Protein AF-A0A9Q1ICI4-F1 (afdb_monomer_lite)

Radius of gyration: 13.25 Å; chains: 1; bounding box: 43×29×26 Å

Secondary structure (DSSP, 8-state):
---TTTTEEEEE-----TTSS-------EEET---S-EEEEEEE-SSHHHHHHHHHHSTT-SEEEEE-TT--SSS-TTEEEEEE-TT---

Organism: Synaphobranchus kaupii (NCBI:txid118154)

Structure (mmCIF, N/CA/C/O backbone):
data_AF-A0A9Q1ICI4-F1
#
_entry.i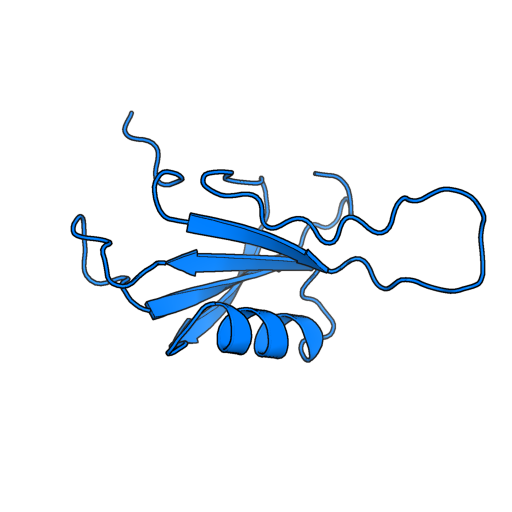d   AF-A0A9Q1ICI4-F1
#
loop_
_atom_site.group_PDB
_atom_site.id
_atom_site.type_symbol
_atom_site.label_atom_id
_atom_site.label_alt_id
_atom_site.label_comp_id
_atom_site.label_asym_id
_atom_site.label_entity_id
_atom_site.label_seq_id
_atom_site.pdbx_PDB_ins_code
_atom_site.Cartn_x
_atom_site.Cartn_y
_atom_site.Cartn_z
_atom_site.occupancy
_atom_site.B_iso_or_equiv
_atom_site.auth_seq_id
_atom_site.auth_comp_id
_atom_site.auth_asym_id
_atom_site.auth_atom_id
_atom_site.pdbx_PDB_model_num
ATOM 1 N N . MET A 1 1 ? 12.410 18.329 -3.417 1.00 33.44 1 MET A N 1
ATOM 2 C CA . MET A 1 1 ? 10.947 18.139 -3.420 1.00 33.44 1 MET A CA 1
ATOM 3 C C . MET A 1 1 ? 10.643 17.284 -4.636 1.00 33.44 1 MET A C 1
ATOM 5 O O . MET A 1 1 ? 10.322 17.830 -5.678 1.00 33.44 1 MET A O 1
ATOM 9 N N . GLN A 1 2 ? 10.927 15.984 -4.566 1.00 34.38 2 GLN A N 1
ATOM 10 C CA . GLN A 1 2 ? 10.741 15.077 -5.697 1.00 34.38 2 GLN A CA 1
ATOM 11 C C . GLN A 1 2 ? 9.704 14.063 -5.245 1.00 34.38 2 GLN A C 1
ATOM 13 O O . GLN A 1 2 ? 9.883 13.452 -4.197 1.00 34.38 2 GLN A O 1
ATOM 18 N N . ASN A 1 3 ? 8.586 14.020 -5.962 1.00 38.75 3 ASN A N 1
ATOM 19 C CA . ASN A 1 3 ? 7.405 13.262 -5.592 1.00 38.75 3 ASN A CA 1
ATOM 20 C C . ASN A 1 3 ? 7.744 11.767 -5.591 1.00 38.75 3 ASN A C 1
ATOM 22 O O . ASN A 1 3 ? 7.812 11.152 -6.653 1.00 38.75 3 ASN A O 1
ATOM 26 N N . ASP A 1 4 ? 7.919 11.185 -4.400 1.00 45.09 4 ASP A N 1
ATOM 27 C CA . ASP A 1 4 ? 8.039 9.732 -4.187 1.00 45.09 4 ASP A CA 1
ATOM 28 C C . ASP A 1 4 ? 6.836 8.952 -4.762 1.00 45.09 4 ASP A C 1
ATOM 30 O O . ASP A 1 4 ? 6.861 7.728 -4.879 1.00 45.09 4 ASP A O 1
ATOM 34 N N . SER A 1 5 ? 5.782 9.675 -5.143 1.00 45.09 5 SER A N 1
ATOM 35 C CA . SER A 1 5 ? 4.557 9.167 -5.730 1.00 45.09 5 SER A CA 1
ATOM 36 C C . SER A 1 5 ? 4.712 8.710 -7.187 1.00 45.09 5 SER A C 1
ATOM 38 O O . SER A 1 5 ? 4.040 7.762 -7.536 1.00 45.09 5 SER A O 1
ATOM 40 N N . GLU A 1 6 ? 5.609 9.257 -8.021 1.00 41.91 6 GLU A N 1
ATOM 41 C CA . GLU A 1 6 ? 5.567 9.133 -9.508 1.00 41.91 6 GLU A CA 1
ATOM 42 C C . GLU A 1 6 ? 5.654 7.701 -10.100 1.00 41.91 6 GLU A C 1
ATOM 44 O O . GLU A 1 6 ? 5.476 7.501 -11.303 1.00 41.91 6 GLU A O 1
ATOM 49 N N . PHE A 1 7 ? 5.906 6.671 -9.280 1.00 50.41 7 PHE A N 1
ATOM 50 C CA . PHE A 1 7 ? 5.786 5.274 -9.722 1.00 50.41 7 PHE A CA 1
ATOM 51 C C . PHE A 1 7 ? 5.116 4.328 -8.721 1.00 50.41 7 PHE A C 1
ATOM 53 O O . PHE A 1 7 ? 5.162 3.105 -8.896 1.00 50.41 7 PHE A O 1
ATOM 60 N N . ALA A 1 8 ? 4.501 4.883 -7.684 1.00 53.69 8 ALA A N 1
ATOM 61 C CA . ALA A 1 8 ? 3.786 4.148 -6.659 1.00 53.69 8 ALA A CA 1
ATOM 62 C C . ALA A 1 8 ? 2.329 3.953 -7.091 1.00 53.69 8 ALA A C 1
ATOM 64 O O . ALA A 1 8 ? 1.618 4.903 -7.416 1.00 53.69 8 ALA A O 1
ATOM 65 N N . VAL A 1 9 ? 1.864 2.703 -7.089 1.00 60.69 9 VAL A N 1
ATOM 66 C CA . VAL A 1 9 ? 0.434 2.417 -7.264 1.00 60.69 9 VAL A CA 1
ATOM 67 C C . VAL A 1 9 ? -0.191 2.295 -5.892 1.00 60.69 9 VAL A C 1
ATOM 69 O O . VAL A 1 9 ? 0.180 1.379 -5.154 1.00 60.69 9 VAL A O 1
ATOM 72 N N . THR A 1 10 ? -1.140 3.179 -5.583 1.00 60.09 10 THR A N 1
ATOM 73 C CA . THR A 1 10 ? -1.915 3.114 -4.349 1.00 60.09 10 THR A CA 1
ATOM 74 C C . THR A 1 10 ? -3.352 2.687 -4.620 1.00 60.09 10 THR A C 1
ATOM 76 O O . THR A 1 10 ? -4.029 3.207 -5.505 1.00 60.09 10 THR A O 1
ATOM 79 N N . PHE A 1 11 ? -3.832 1.703 -3.864 1.00 65.06 11 PHE A N 1
ATOM 80 C CA . PHE A 1 11 ? -5.167 1.133 -4.048 1.00 65.06 11 PHE A CA 1
ATOM 81 C C . PHE A 1 11 ? -5.888 1.017 -2.714 1.00 65.06 11 PHE A C 1
ATOM 83 O O . PHE A 1 11 ? -5.336 0.447 -1.774 1.00 65.06 11 PHE A O 1
ATOM 90 N N . LYS A 1 12 ? -7.130 1.506 -2.644 1.00 63.28 12 LYS A N 1
ATOM 91 C CA . LYS A 1 12 ? -7.978 1.407 -1.453 1.00 63.28 12 LYS A CA 1
ATOM 92 C C . LYS A 1 12 ? -8.783 0.113 -1.487 1.00 63.28 12 LYS A C 1
ATOM 94 O O . LYS A 1 12 ? -9.645 -0.066 -2.340 1.00 63.28 12 LYS A O 1
ATOM 99 N N . ILE A 1 13 ? -8.546 -0.773 -0.528 1.00 58.94 13 ILE A N 1
ATOM 100 C CA . ILE A 1 13 ? -9.386 -1.949 -0.305 1.00 58.94 13 ILE A CA 1
ATOM 101 C C . ILE A 1 13 ? -10.383 -1.570 0.785 1.00 58.94 13 ILE A C 1
ATOM 103 O O . ILE A 1 13 ? -10.130 -1.762 1.969 1.00 58.94 13 ILE A O 1
ATOM 107 N N . LEU A 1 14 ? -11.510 -0.969 0.398 1.00 56.22 14 LEU A N 1
ATOM 108 C CA . LEU A 1 14 ? -12.634 -0.855 1.323 1.00 56.22 14 LEU A CA 1
ATOM 109 C C . LEU A 1 14 ? -13.441 -2.153 1.235 1.00 56.22 14 LEU A C 1
ATOM 111 O O . LEU A 1 14 ? -14.009 -2.455 0.183 1.00 56.22 14 LEU A O 1
ATOM 115 N N . GLU A 1 15 ? -13.472 -2.918 2.328 1.00 50.41 15 GLU A N 1
ATOM 116 C CA . GLU A 1 15 ? -14.391 -4.044 2.512 1.00 50.41 15 GLU A CA 1
ATOM 117 C C . GLU A 1 15 ? -15.807 -3.587 2.141 1.00 50.41 15 GLU A C 1
ATOM 119 O O . GLU A 1 15 ? -16.404 -2.720 2.785 1.00 50.41 15 GLU A O 1
ATOM 124 N N . CYS A 1 16 ?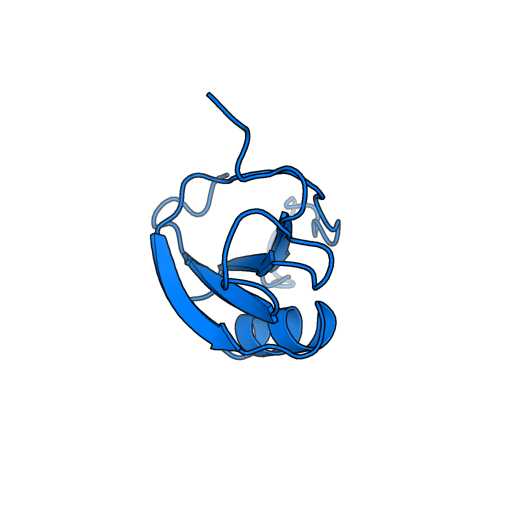 -16.334 -4.139 1.051 1.00 49.25 16 CYS A N 1
ATOM 125 C CA . CYS A 1 16 ? -17.660 -3.817 0.550 1.00 49.25 16 CYS A CA 1
ATOM 126 C C . CYS A 1 16 ? -18.680 -4.562 1.426 1.00 49.25 16 CYS A C 1
ATOM 128 O O . CYS A 1 16 ? -19.206 -5.599 1.029 1.00 49.25 16 CYS A O 1
ATOM 130 N N . PHE A 1 17 ? -18.915 -4.087 2.653 1.00 49.28 17 PHE A N 1
ATOM 131 C CA . PHE A 1 17 ? -19.943 -4.662 3.520 1.00 49.28 17 PHE A CA 1
ATOM 132 C C . PHE A 1 17 ? -21.323 -4.433 2.881 1.00 49.28 17 PHE A C 1
ATOM 134 O O . PHE A 1 17 ? -21.685 -3.282 2.632 1.00 49.28 17 PHE A O 1
ATOM 141 N N . PRO A 1 18 ? -22.142 -5.476 2.649 1.00 45.50 18 PRO A N 1
ATOM 142 C CA . PRO A 1 18 ? -23.432 -5.334 1.970 1.00 45.50 18 PRO A CA 1
ATOM 143 C C . PRO A 1 18 ? -24.537 -4.684 2.831 1.00 45.50 18 PRO A C 1
ATOM 145 O O . PRO A 1 18 ? -25.715 -4.907 2.573 1.00 45.50 18 PRO A O 1
ATOM 148 N N . ALA A 1 19 ? -24.204 -3.901 3.865 1.00 47.84 19 ALA A N 1
ATOM 149 C CA . ALA A 1 19 ? -25.167 -3.547 4.910 1.00 47.84 19 ALA A CA 1
ATOM 150 C C . ALA A 1 19 ? -25.598 -2.072 5.003 1.00 47.84 19 ALA A C 1
ATOM 152 O O . ALA A 1 19 ? -26.604 -1.825 5.662 1.00 47.84 19 ALA A O 1
ATOM 153 N N . VAL A 1 20 ? -24.935 -1.082 4.388 1.00 42.31 20 VAL A N 1
ATOM 154 C CA . VAL A 1 20 ? -25.372 0.327 4.538 1.00 42.31 20 VAL A CA 1
ATOM 155 C C . VAL A 1 20 ? -25.128 1.147 3.268 1.00 42.31 20 VAL A C 1
ATOM 157 O O . VAL A 1 20 ? -24.065 1.086 2.660 1.00 42.31 20 VAL A O 1
ATOM 160 N N . PHE A 1 21 ? -26.150 1.911 2.872 1.00 49.72 21 PHE A N 1
ATOM 161 C CA . PHE A 1 21 ? -26.154 2.838 1.742 1.00 49.72 21 PHE A CA 1
ATOM 162 C C . PHE A 1 21 ? -25.001 3.869 1.821 1.00 49.72 21 PHE A C 1
ATOM 164 O O . PHE A 1 21 ? -24.799 4.498 2.853 1.00 49.72 21 PHE A O 1
ATOM 171 N N . SER A 1 22 ? -24.334 4.067 0.676 1.00 51.03 22 SER A N 1
ATOM 172 C CA . SER A 1 22 ? -23.413 5.159 0.298 1.00 51.03 22 SER A CA 1
ATOM 173 C C . SER A 1 22 ? -21.954 5.151 0.794 1.00 51.03 22 SER A C 1
ATOM 175 O O . SER A 1 22 ? -21.466 6.134 1.353 1.00 51.03 22 SER A O 1
ATOM 177 N N . SER A 1 23 ? -21.182 4.136 0.420 1.00 50.22 23 SER A N 1
ATOM 178 C CA . SER A 1 23 ? -19.790 4.382 0.023 1.00 50.22 23 SER A CA 1
ATOM 179 C C . SER A 1 23 ? -19.527 3.685 -1.305 1.00 50.22 23 SER A C 1
ATOM 181 O O . SER A 1 23 ? -19.704 2.475 -1.438 1.00 50.22 23 SER A O 1
ATOM 183 N N . GLU A 1 24 ? -19.186 4.465 -2.331 1.00 46.00 24 GLU A N 1
ATOM 184 C CA . GLU A 1 24 ? -18.765 3.912 -3.613 1.00 46.00 24 GLU A CA 1
ATOM 185 C C . GLU A 1 24 ? -17.589 2.963 -3.363 1.00 46.00 24 GLU A C 1
ATOM 187 O O . GLU A 1 24 ? -16.614 3.312 -2.693 1.00 46.00 24 GLU A O 1
ATOM 192 N N . CYS A 1 25 ? -17.704 1.729 -3.855 1.00 55.62 25 CYS A N 1
ATOM 193 C CA . CYS A 1 25 ? -16.600 0.784 -3.845 1.00 55.62 25 CYS A CA 1
ATOM 194 C C . CYS A 1 25 ? -15.542 1.317 -4.816 1.00 55.62 25 CYS A C 1
ATOM 196 O O . CYS A 1 25 ? -15.597 1.044 -6.015 1.00 55.62 25 CYS A O 1
ATOM 198 N N . VAL A 1 26 ? -14.611 2.127 -4.310 1.00 55.31 26 VAL A N 1
ATOM 199 C CA . VAL A 1 26 ? -13.517 2.666 -5.118 1.00 55.31 26 VAL A CA 1
ATOM 200 C C . VAL A 1 26 ? -12.536 1.530 -5.379 1.00 55.31 26 VAL A C 1
ATOM 202 O O . VAL A 1 26 ? -11.688 1.220 -4.551 1.00 55.31 26 VAL A O 1
ATOM 205 N N . ARG A 1 27 ? -12.686 0.879 -6.534 1.00 58.38 27 ARG A N 1
ATOM 206 C CA . ARG A 1 27 ? -11.763 -0.142 -7.062 1.00 58.38 27 ARG A CA 1
ATOM 207 C C . ARG A 1 27 ? -10.803 0.454 -8.084 1.00 58.38 27 ARG A C 1
ATOM 209 O O . ARG A 1 27 ? -10.459 -0.197 -9.068 1.00 58.38 27 ARG A O 1
ATOM 216 N N . GLU A 1 28 ? -10.424 1.707 -7.891 1.00 58.56 28 GLU A N 1
ATOM 217 C CA . GLU A 1 28 ? -9.575 2.418 -8.834 1.00 58.56 28 GLU A CA 1
ATOM 218 C C . GLU A 1 28 ? -8.132 2.409 -8.333 1.00 58.56 28 GLU A C 1
ATOM 220 O O . GLU A 1 28 ? -7.849 2.759 -7.186 1.00 58.56 28 GLU A O 1
ATOM 225 N N . LEU A 1 29 ? -7.222 1.943 -9.191 1.00 61.47 29 LEU A N 1
ATOM 226 C CA . LEU A 1 29 ? -5.785 2.043 -8.962 1.00 61.47 29 LEU A CA 1
ATOM 227 C C . LEU A 1 29 ? -5.404 3.503 -9.151 1.00 61.47 29 LEU A C 1
ATOM 229 O O . LEU A 1 29 ? -5.421 4.007 -10.273 1.00 61.47 29 LEU A O 1
ATOM 233 N N . GLN A 1 30 ? -5.063 4.172 -8.056 1.00 62.81 30 GLN A N 1
ATOM 234 C CA . GLN A 1 30 ? -4.549 5.524 -8.125 1.00 62.81 30 GLN A CA 1
ATOM 235 C C . GLN A 1 30 ? -3.045 5.452 -8.310 1.00 62.81 30 GLN A C 1
ATOM 237 O O . GLN A 1 30 ? -2.291 5.013 -7.441 1.00 62.81 30 GLN A O 1
ATOM 242 N N . VAL A 1 31 ? -2.632 5.816 -9.514 1.00 62.81 31 VAL A N 1
ATOM 243 C CA . VAL A 1 31 ? -1.231 5.913 -9.881 1.00 62.81 31 VAL A CA 1
ATOM 244 C C . VAL A 1 31 ? -0.746 7.276 -9.410 1.00 62.81 31 VAL A C 1
ATOM 246 O O . VAL A 1 31 ? -1.407 8.287 -9.630 1.00 62.81 31 VAL A O 1
ATOM 249 N N . ASP A 1 32 ? 0.382 7.275 -8.720 1.00 62.66 32 ASP A N 1
ATOM 250 C CA . ASP A 1 32 ? 1.096 8.468 -8.295 1.00 62.66 32 ASP A CA 1
ATOM 251 C C . ASP A 1 32 ? 0.438 9.304 -7.199 1.00 62.66 32 ASP A C 1
ATOM 253 O O . ASP A 1 32 ? 0.601 10.523 -7.128 1.00 62.66 32 ASP A O 1
ATOM 257 N N . VAL A 1 33 ? -0.245 8.622 -6.277 1.00 60.75 33 VAL A N 1
ATOM 258 C CA . VAL A 1 33 ? -0.830 9.234 -5.080 1.00 60.75 33 VAL A CA 1
ATOM 259 C C . VAL A 1 33 ? -0.155 8.699 -3.819 1.00 60.75 33 VAL A C 1
ATOM 261 O O . VAL A 1 33 ? -0.171 7.493 -3.554 1.00 60.75 33 VAL A O 1
ATOM 264 N N . ASP A 1 34 ? 0.410 9.616 -3.031 1.00 58.56 34 ASP A N 1
ATOM 265 C CA . ASP A 1 34 ? 0.868 9.346 -1.669 1.00 58.56 34 ASP A CA 1
ATOM 266 C C . ASP A 1 34 ? -0.223 9.759 -0.681 1.00 58.56 34 ASP A C 1
ATOM 268 O O . ASP A 1 34 ? -0.584 10.934 -0.579 1.00 58.56 34 ASP A O 1
ATOM 272 N N . PHE A 1 35 ? -0.787 8.775 0.013 1.00 59.06 35 PHE A N 1
ATOM 273 C CA . PHE A 1 35 ? -1.798 9.025 1.028 1.00 59.06 35 PHE A CA 1
ATOM 274 C C . PHE A 1 35 ? -1.159 9.064 2.412 1.00 59.06 35 PHE A C 1
ATOM 276 O O . PHE A 1 35 ? -0.377 8.165 2.740 1.00 59.06 35 PHE A O 1
ATOM 283 N N . PRO A 1 36 ? -1.544 10.029 3.267 1.00 57.78 36 PRO A N 1
ATOM 284 C CA . PRO A 1 36 ? -1.107 10.035 4.651 1.00 57.78 36 PRO A CA 1
ATOM 285 C C . PRO A 1 36 ? -1.603 8.759 5.345 1.00 57.78 36 PRO A C 1
ATOM 287 O O . PRO A 1 36 ? -2.800 8.484 5.435 1.00 57.78 36 PRO A O 1
ATOM 290 N N . GLY A 1 37 ? -0.664 7.957 5.829 1.00 64.56 37 GLY A N 1
ATOM 291 C CA . GLY A 1 37 ? -0.937 6.681 6.476 1.00 64.56 37 GLY A CA 1
ATOM 292 C C . GLY A 1 37 ? 0.346 6.053 7.001 1.00 64.56 37 GLY A C 1
ATOM 293 O O . GLY A 1 37 ? 1.445 6.423 6.587 1.00 64.56 37 GLY A O 1
ATOM 294 N N . SER A 1 38 ? 0.199 5.104 7.920 1.00 72.94 38 SER A N 1
ATOM 295 C CA . SER A 1 38 ? 1.331 4.375 8.493 1.00 72.94 38 SER A CA 1
ATOM 296 C C . SER A 1 38 ? 1.536 3.063 7.749 1.00 72.94 38 SER A C 1
ATOM 298 O O . SER A 1 38 ? 0.584 2.301 7.557 1.00 72.94 38 SER A O 1
ATOM 300 N N . ASP A 1 39 ? 2.782 2.781 7.374 1.00 78.50 39 ASP A N 1
ATOM 301 C CA . ASP A 1 39 ? 3.183 1.469 6.870 1.00 78.50 39 ASP A CA 1
ATOM 302 C C . ASP A 1 39 ? 3.133 0.462 8.021 1.00 78.50 39 ASP A C 1
ATOM 304 O O . ASP A 1 39 ? 3.884 0.572 8.991 1.00 78.50 39 ASP A O 1
ATOM 308 N N . ILE A 1 40 ? 2.231 -0.512 7.930 1.00 85.50 40 ILE A N 1
ATOM 309 C CA . ILE A 1 40 ? 2.081 -1.568 8.941 1.00 85.50 40 ILE A CA 1
ATOM 310 C C . ILE A 1 40 ? 2.882 -2.818 8.589 1.00 85.50 40 ILE A C 1
ATOM 312 O O . ILE A 1 40 ? 3.276 -3.568 9.479 1.00 85.50 40 ILE A O 1
ATOM 316 N N . LEU A 1 41 ? 3.129 -3.052 7.298 1.00 88.50 41 LEU A N 1
ATOM 317 C CA . LEU A 1 41 ? 3.933 -4.170 6.830 1.00 88.50 41 LEU A CA 1
ATOM 318 C C . LEU A 1 41 ? 4.601 -3.826 5.501 1.00 88.50 41 LEU A C 1
ATOM 320 O O . LEU A 1 41 ? 3.998 -3.207 4.630 1.00 88.50 41 LEU A O 1
ATOM 324 N N . GLN A 1 42 ? 5.836 -4.285 5.336 1.00 90.94 42 GLN A N 1
ATOM 325 C CA . GLN A 1 42 ? 6.583 -4.186 4.092 1.00 90.94 42 GLN A CA 1
ATOM 326 C C . GLN A 1 42 ? 6.960 -5.592 3.624 1.00 90.94 42 GLN A C 1
ATOM 328 O O . GLN A 1 42 ? 7.588 -6.346 4.368 1.00 90.94 42 GLN A O 1
ATOM 333 N N . ILE A 1 43 ? 6.598 -5.937 2.390 1.00 92.94 43 ILE A N 1
ATOM 334 C CA . ILE A 1 43 ? 6.938 -7.221 1.764 1.00 92.94 43 ILE A CA 1
ATOM 335 C C . ILE A 1 43 ? 7.548 -7.009 0.379 1.00 92.94 43 ILE A C 1
ATOM 337 O O . ILE A 1 43 ? 7.373 -5.963 -0.244 1.00 92.94 43 ILE A O 1
ATOM 341 N N . LEU A 1 44 ? 8.237 -8.030 -0.124 1.00 93.19 44 LEU A N 1
ATOM 342 C CA . LEU A 1 44 ? 8.595 -8.115 -1.536 1.00 93.19 44 LEU A CA 1
ATOM 343 C C . LEU A 1 44 ? 7.433 -8.723 -2.313 1.00 93.19 44 LEU A C 1
ATOM 345 O O . LEU A 1 44 ? 6.913 -9.773 -1.939 1.00 93.19 44 LEU A O 1
ATOM 349 N N . SER A 1 45 ? 7.052 -8.072 -3.403 1.00 91.69 45 SER A N 1
ATOM 350 C CA . SER A 1 45 ? 5.973 -8.504 -4.276 1.00 91.69 45 SER A CA 1
ATOM 351 C C . SER A 1 45 ? 6.450 -8.525 -5.728 1.00 91.69 45 SER A C 1
ATOM 353 O O . SER A 1 45 ? 6.982 -7.522 -6.195 1.00 91.69 45 SER A O 1
ATOM 355 N N . PRO A 1 46 ? 6.256 -9.621 -6.479 1.00 91.25 46 PRO A N 1
ATOM 356 C CA . PRO A 1 46 ? 6.661 -9.687 -7.883 1.00 91.25 46 PRO A CA 1
ATOM 357 C C . PRO A 1 46 ? 5.870 -8.723 -8.783 1.00 91.25 46 PRO A C 1
ATOM 359 O O . PRO A 1 46 ? 6.384 -8.291 -9.811 1.00 91.25 46 PRO A O 1
ATOM 362 N N . ASP A 1 47 ? 4.635 -8.382 -8.405 1.00 87.12 47 ASP A N 1
ATOM 363 C CA . ASP A 1 47 ? 3.748 -7.502 -9.166 1.00 87.12 47 ASP A CA 1
ATOM 364 C C . ASP A 1 47 ? 2.703 -6.810 -8.266 1.00 87.12 47 ASP A C 1
ATOM 366 O O . ASP A 1 47 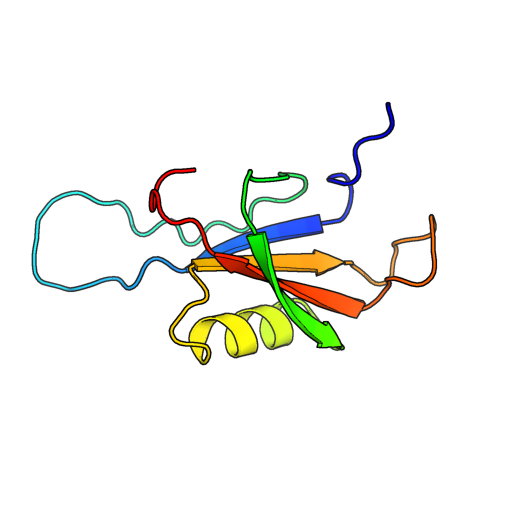? 2.571 -7.107 -7.072 1.00 87.12 47 ASP A O 1
ATOM 370 N N . VAL A 1 48 ? 1.933 -5.888 -8.851 1.00 84.19 48 VAL A N 1
ATOM 371 C CA . VAL A 1 48 ? 0.877 -5.137 -8.153 1.00 84.19 48 VAL A CA 1
ATOM 372 C C . VAL A 1 48 ? -0.257 -6.037 -7.643 1.00 84.19 48 VAL A C 1
ATOM 374 O O . VAL A 1 48 ? -0.817 -5.781 -6.580 1.00 84.19 48 VAL A O 1
ATOM 377 N N . HIS A 1 49 ? -0.578 -7.129 -8.343 1.00 85.38 49 HIS A N 1
ATOM 378 C CA . HIS A 1 49 ? -1.666 -8.031 -7.962 1.00 85.38 49 HIS A CA 1
ATOM 379 C C . HIS A 1 49 ? -1.297 -8.897 -6.759 1.00 85.38 49 HIS A C 1
ATOM 381 O O . HIS A 1 49 ? -2.154 -9.203 -5.929 1.00 85.38 49 HIS A O 1
ATOM 387 N N . HIS A 1 50 ? -0.035 -9.305 -6.647 1.00 90.31 50 HIS A N 1
ATOM 388 C CA . HIS A 1 50 ? 0.469 -9.986 -5.464 1.00 90.31 50 HIS A CA 1
ATOM 389 C C . HIS A 1 50 ? 0.449 -9.048 -4.251 1.00 90.31 50 HIS A C 1
ATOM 391 O O . HIS A 1 50 ? -0.028 -9.455 -3.192 1.00 90.31 50 HIS A O 1
ATOM 397 N N . CYS A 1 51 ? 0.835 -7.782 -4.426 1.00 88.62 51 CYS A N 1
ATOM 398 C CA . CYS A 1 51 ? 0.778 -6.773 -3.368 1.00 88.62 51 CYS A CA 1
ATOM 399 C C . CYS A 1 51 ? -0.668 -6.518 -2.912 1.00 88.62 51 CYS A C 1
ATOM 401 O O . CYS A 1 51 ? -0.968 -6.525 -1.717 1.00 88.62 51 CYS A O 1
ATOM 403 N N . GLN A 1 52 ? -1.593 -6.422 -3.870 1.00 83.75 52 GLN A N 1
ATOM 404 C CA . GLN A 1 52 ? -3.021 -6.312 -3.598 1.00 83.75 52 GLN A CA 1
ATOM 405 C C . GLN A 1 52 ? -3.547 -7.495 -2.789 1.00 83.75 52 GLN A C 1
ATOM 407 O O . GLN A 1 52 ? -4.204 -7.284 -1.773 1.00 83.75 52 GLN A O 1
ATOM 412 N N . ARG A 1 53 ? -3.251 -8.734 -3.205 1.00 87.31 53 ARG A N 1
ATOM 413 C CA . ARG A 1 53 ? -3.693 -9.935 -2.477 1.00 87.31 53 ARG A CA 1
ATOM 414 C C . ARG A 1 53 ? -3.147 -9.968 -1.055 1.00 87.31 53 ARG A C 1
ATOM 416 O O . ARG A 1 53 ? -3.891 -10.323 -0.147 1.00 87.31 53 ARG A O 1
ATOM 423 N N . ALA A 1 54 ? -1.887 -9.582 -0.862 1.00 89.88 54 ALA A N 1
ATOM 424 C CA . ALA A 1 54 ? -1.293 -9.503 0.465 1.00 89.88 54 ALA A CA 1
ATOM 425 C C . ALA A 1 54 ? -2.031 -8.492 1.353 1.00 89.88 54 ALA A C 1
ATOM 427 O O . ALA A 1 54 ? -2.348 -8.810 2.495 1.00 89.88 54 ALA A O 1
ATOM 428 N N . CYS A 1 55 ? -2.381 -7.320 0.815 1.00 85.19 55 CYS A N 1
ATOM 429 C CA . CYS A 1 55 ? -3.203 -6.348 1.533 1.00 85.19 55 CYS A CA 1
ATOM 430 C C . CYS A 1 55 ? -4.609 -6.891 1.832 1.00 85.19 55 CYS A C 1
ATOM 432 O O . CYS A 1 55 ? -5.040 -6.828 2.974 1.00 85.19 55 CYS A O 1
ATOM 434 N N . THR A 1 56 ? -5.297 -7.518 0.867 1.00 82.50 56 THR A N 1
ATOM 435 C CA . THR A 1 56 ? -6.632 -8.117 1.089 1.00 82.50 56 THR A CA 1
ATOM 436 C C . THR A 1 56 ? -6.626 -9.185 2.185 1.00 82.50 56 THR A C 1
ATOM 438 O O . THR A 1 56 ? -7.597 -9.337 2.914 1.00 82.50 56 THR A O 1
ATOM 441 N N . GLN A 1 57 ? -5.545 -9.956 2.297 1.00 87.62 57 GLN A N 1
ATOM 442 C CA . GLN A 1 57 ? -5.423 -11.004 3.312 1.00 87.62 57 GLN A CA 1
ATOM 443 C C . GLN A 1 57 ? -5.032 -10.457 4.689 1.00 87.62 57 GLN A C 1
ATOM 445 O O . GLN A 1 57 ? -5.188 -11.151 5.694 1.00 87.62 57 GLN A O 1
ATOM 450 N N . HIS A 1 58 ? -4.518 -9.230 4.755 1.00 85.69 58 HIS A N 1
ATOM 451 C CA . HIS A 1 58 ? -4.050 -8.629 5.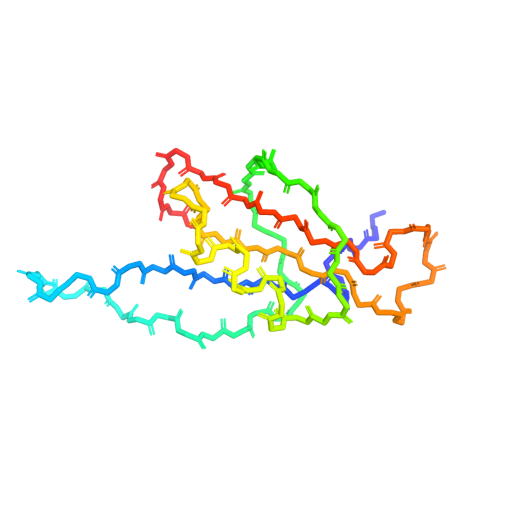989 1.00 85.69 58 HIS A CA 1
ATOM 452 C C . HIS A 1 58 ? -5.159 -7.794 6.635 1.00 85.69 58 HIS A C 1
ATOM 454 O O . HIS A 1 58 ? -5.499 -6.718 6.157 1.00 85.69 58 HIS A O 1
ATOM 460 N N . HIS A 1 59 ? -5.670 -8.249 7.780 1.00 83.56 59 HIS A N 1
ATOM 461 C CA . HIS A 1 59 ? -6.854 -7.676 8.437 1.00 83.56 59 HIS A CA 1
ATOM 462 C C . HIS A 1 59 ? -6.776 -6.168 8.751 1.00 83.56 59 HIS A C 1
ATOM 464 O O . HIS A 1 59 ? -7.805 -5.509 8.841 1.00 83.56 59 HIS A O 1
ATOM 470 N N . SER A 1 60 ? -5.573 -5.623 8.956 1.00 83.06 60 SER A N 1
ATOM 471 C CA . SER A 1 60 ? -5.364 -4.188 9.215 1.00 83.06 60 SER A CA 1
ATOM 472 C C . SER A 1 60 ? -5.021 -3.369 7.969 1.00 83.06 60 SER A C 1
ATOM 474 O O . SER A 1 60 ? -4.821 -2.164 8.087 1.00 83.06 60 SER A O 1
ATOM 476 N N . CYS A 1 61 ? -4.888 -3.983 6.792 1.00 82.19 61 CYS A N 1
ATOM 477 C CA . CYS A 1 61 ? -4.522 -3.244 5.589 1.00 82.19 61 CYS A CA 1
ATOM 478 C C . CYS A 1 61 ? -5.755 -2.573 4.978 1.00 82.19 61 CYS A C 1
ATOM 480 O O . CYS A 1 61 ? -6.740 -3.239 4.673 1.00 82.19 61 CYS A O 1
ATOM 482 N N . LEU A 1 62 ? -5.687 -1.256 4.782 1.00 77.25 62 LEU A N 1
ATOM 483 C CA . LEU A 1 62 ? -6.744 -0.473 4.126 1.00 77.25 62 LEU A CA 1
ATOM 484 C C . LEU A 1 62 ? -6.354 -0.069 2.704 1.00 77.25 62 LEU A C 1
ATOM 486 O O . LEU A 1 62 ? -7.207 0.077 1.828 1.00 77.25 62 LEU A O 1
ATOM 490 N N . PHE A 1 63 ? -5.063 0.133 2.470 1.00 78.56 63 PHE A N 1
ATOM 491 C CA . PHE A 1 63 ? -4.499 0.373 1.152 1.00 78.56 63 PHE A CA 1
ATOM 492 C C . PHE A 1 63 ? -3.070 -0.132 1.093 1.00 78.56 63 PHE A C 1
ATOM 494 O O . PHE A 1 63 ? -2.443 -0.383 2.119 1.00 78.56 63 PHE A O 1
ATOM 501 N N . PHE A 1 64 ? -2.551 -0.288 -0.115 1.00 82.56 64 PHE A N 1
ATOM 502 C CA . PHE A 1 64 ? -1.162 -0.668 -0.322 1.00 82.56 64 PHE A CA 1
ATOM 503 C C . PHE A 1 64 ? -0.484 0.275 -1.297 1.00 82.56 64 PHE A C 1
ATOM 505 O O . PHE A 1 64 ? -1.159 0.847 -2.144 1.00 82.56 64 PHE A O 1
ATOM 512 N N . THR A 1 65 ? 0.838 0.360 -1.218 1.00 83.81 65 THR A N 1
ATOM 513 C CA . THR A 1 65 ? 1.686 1.029 -2.199 1.00 83.81 65 THR A CA 1
ATOM 514 C C . THR A 1 65 ? 2.672 0.028 -2.783 1.00 83.81 65 THR A C 1
ATOM 516 O O . THR A 1 65 ? 3.456 -0.569 -2.047 1.00 83.81 65 THR A O 1
ATOM 519 N N . PHE A 1 66 ? 2.641 -0.157 -4.102 1.00 86.00 66 PHE A N 1
ATOM 520 C CA . PHE A 1 66 ? 3.595 -1.008 -4.815 1.00 86.00 66 PHE A CA 1
ATOM 521 C C . PHE A 1 66 ? 4.612 -0.167 -5.590 1.00 86.00 66 PHE A C 1
ATOM 523 O O . PHE A 1 66 ? 4.221 0.667 -6.408 1.00 86.00 66 PHE A O 1
ATOM 530 N N . ILE A 1 67 ? 5.902 -0.425 -5.360 1.00 85.75 67 ILE A N 1
ATOM 531 C CA . ILE A 1 67 ? 7.015 0.190 -6.085 1.00 85.75 67 ILE A CA 1
ATOM 532 C C . ILE A 1 67 ? 7.343 -0.658 -7.308 1.00 85.75 67 ILE A C 1
ATOM 534 O O . ILE A 1 67 ? 7.811 -1.798 -7.201 1.00 85.75 67 ILE A O 1
ATOM 538 N N . ARG A 1 68 ? 7.096 -0.084 -8.485 1.00 84.00 68 ARG A N 1
ATOM 539 C CA . ARG A 1 68 ? 7.279 -0.779 -9.756 1.00 84.00 68 ARG A CA 1
ATOM 540 C C . ARG A 1 68 ? 8.760 -1.078 -10.066 1.00 84.00 68 ARG A C 1
ATOM 542 O O . ARG A 1 68 ? 9.647 -0.390 -9.555 1.00 84.00 68 ARG A O 1
ATOM 549 N N . PRO A 1 69 ? 9.052 -2.080 -10.916 1.00 84.69 69 PRO A N 1
ATOM 550 C CA . PRO A 1 69 ? 10.421 -2.416 -11.317 1.00 84.69 69 PRO A CA 1
ATOM 551 C C . PRO A 1 69 ? 11.160 -1.272 -12.021 1.00 84.69 69 PRO A C 1
ATOM 553 O O . PRO A 1 69 ? 12.385 -1.208 -11.963 1.00 84.69 69 PRO A O 1
ATOM 556 N N . GLU A 1 70 ? 10.430 -0.363 -12.670 1.00 83.81 70 GLU A N 1
ATOM 557 C CA . GLU A 1 70 ? 10.985 0.805 -13.360 1.00 83.81 70 GLU A CA 1
ATOM 558 C C . GLU A 1 70 ? 11.529 1.871 -12.393 1.00 83.81 70 GLU A C 1
ATOM 560 O O . GLU A 1 70 ? 12.200 2.808 -12.827 1.00 83.81 70 GLU A O 1
ATOM 565 N N . TRP A 1 71 ? 11.281 1.727 -11.085 1.00 80.62 71 TRP A N 1
ATOM 566 C CA . TRP A 1 71 ? 11.831 2.604 -10.056 1.00 80.62 71 TRP A CA 1
ATOM 567 C C . TRP A 1 71 ? 13.362 2.580 -10.087 1.00 80.62 71 TRP A C 1
ATOM 569 O O . TRP A 1 71 ? 13.991 1.555 -9.829 1.00 80.62 71 TRP A O 1
ATOM 579 N N . ASN A 1 72 ? 13.976 3.719 -10.397 1.00 82.12 72 ASN A N 1
ATOM 580 C CA . ASN A 1 72 ? 15.424 3.843 -10.592 1.00 82.12 72 ASN A CA 1
ATOM 581 C C . ASN A 1 72 ? 16.104 4.766 -9.569 1.00 82.12 72 ASN A C 1
ATOM 583 O O . ASN A 1 72 ? 17.303 5.018 -9.674 1.00 82.12 72 ASN A O 1
ATOM 587 N N . TRP A 1 73 ? 15.353 5.252 -8.578 1.00 80.88 73 TRP A N 1
ATOM 588 C CA . TRP A 1 73 ? 15.863 6.179 -7.572 1.00 80.88 73 TRP A CA 1
ATOM 589 C C . TRP A 1 73 ? 16.643 5.470 -6.458 1.00 80.88 73 TRP A C 1
ATOM 591 O O . TRP A 1 73 ? 17.656 5.974 -5.976 1.00 80.88 73 TRP A O 1
ATOM 601 N N . ASP A 1 74 ? 16.207 4.270 -6.067 1.00 83.56 74 ASP A N 1
ATOM 602 C CA . ASP A 1 74 ? 16.874 3.440 -5.063 1.00 83.56 74 ASP A CA 1
ATOM 603 C C . ASP A 1 74 ? 16.528 1.944 -5.218 1.00 83.56 74 ASP A C 1
ATOM 605 O O . ASP A 1 74 ? 15.900 1.518 -6.187 1.00 83.56 74 ASP A O 1
ATOM 609 N N . LYS A 1 75 ? 16.958 1.125 -4.250 1.00 84.94 75 LYS A N 1
ATOM 610 C CA . LYS A 1 75 ? 16.793 -0.339 -4.248 1.00 84.94 75 LYS A CA 1
ATOM 611 C C . LYS A 1 75 ? 15.458 -0.818 -3.653 1.00 84.94 75 LYS A C 1
ATOM 613 O O . LYS A 1 75 ? 15.417 -1.899 -3.070 1.00 84.94 75 LYS A O 1
ATOM 618 N N . ARG A 1 76 ? 14.382 -0.031 -3.757 1.00 85.31 76 ARG A N 1
ATOM 619 C CA . ARG A 1 76 ? 13.033 -0.404 -3.279 1.00 85.31 76 ARG A CA 1
ATOM 620 C C . ARG A 1 76 ? 12.139 -1.025 -4.351 1.00 85.31 76 ARG A C 1
ATOM 622 O O . ARG A 1 76 ? 10.952 -1.219 -4.115 1.00 85.31 76 ARG A O 1
ATOM 629 N N . GLN A 1 77 ? 12.677 -1.339 -5.526 1.00 87.56 77 GLN A N 1
ATOM 630 C CA . GLN A 1 77 ? 11.934 -2.056 -6.564 1.00 87.56 77 GLN A CA 1
ATOM 631 C C . GLN A 1 77 ? 11.280 -3.307 -5.967 1.00 87.56 77 GLN A C 1
ATOM 633 O O . GLN A 1 77 ? 11.895 -3.992 -5.146 1.00 87.56 77 GLN A O 1
ATOM 638 N N . PHE A 1 78 ? 10.049 -3.605 -6.382 1.00 90.12 78 PHE A N 1
ATOM 639 C CA . PHE A 1 78 ? 9.257 -4.735 -5.883 1.00 90.12 78 PHE A CA 1
ATOM 640 C C . PHE A 1 78 ? 8.790 -4.605 -4.430 1.00 90.12 78 PHE A C 1
ATOM 642 O O . PHE A 1 78 ? 8.176 -5.536 -3.903 1.00 90.12 78 PHE A O 1
ATOM 649 N N . TYR A 1 79 ? 9.045 -3.482 -3.753 1.00 90.00 79 TYR A N 1
ATOM 650 C CA . TYR A 1 79 ? 8.517 -3.285 -2.409 1.00 90.00 79 TYR A CA 1
ATOM 651 C C . TYR A 1 79 ? 7.016 -3.030 -2.460 1.00 90.00 79 TYR A C 1
ATOM 653 O O . TYR A 1 79 ? 6.502 -2.261 -3.271 1.00 90.00 79 TYR A O 1
ATOM 661 N N . CYS A 1 80 ? 6.321 -3.703 -1.559 1.00 90.06 80 CYS A N 1
ATOM 662 C CA . CYS A 1 80 ? 4.905 -3.571 -1.312 1.00 90.06 80 CYS A CA 1
ATOM 663 C C . CYS A 1 80 ? 4.721 -3.134 0.137 1.00 90.06 80 CYS A C 1
ATOM 665 O O . CYS A 1 80 ? 5.072 -3.865 1.065 1.00 90.06 80 CYS A O 1
ATOM 667 N N . TYR A 1 81 ? 4.182 -1.938 0.314 1.00 87.19 81 TYR A N 1
ATOM 668 C CA . TYR A 1 81 ? 3.873 -1.356 1.608 1.00 87.19 81 TYR A CA 1
ATOM 669 C C . TYR A 1 81 ? 2.385 -1.510 1.869 1.00 87.19 81 TYR A C 1
ATOM 671 O O . TYR A 1 81 ? 1.572 -0.957 1.137 1.00 87.19 81 TYR A O 1
ATOM 679 N N . LEU A 1 82 ? 2.018 -2.264 2.895 1.00 86.81 82 LEU A N 1
ATOM 680 C CA . LEU A 1 82 ? 0.653 -2.340 3.392 1.00 86.81 82 LEU A CA 1
ATOM 681 C C . LEU A 1 82 ? 0.467 -1.203 4.388 1.00 86.81 82 LEU A C 1
ATOM 683 O O . LEU A 1 82 ? 1.270 -1.042 5.309 1.00 86.81 82 LEU A O 1
ATOM 687 N N . LYS A 1 83 ? -0.598 -0.431 4.209 1.00 82.19 83 LYS A N 1
ATOM 688 C CA . LYS A 1 83 ? -0.844 0.808 4.936 1.00 82.19 83 LYS A CA 1
ATOM 689 C C . LYS A 1 83 ? -2.176 0.763 5.679 1.00 82.19 83 LYS A C 1
ATOM 691 O O . LYS A 1 83 ? -3.159 0.166 5.225 1.00 82.19 83 LYS A O 1
ATOM 696 N N . HIS A 1 84 ? -2.191 1.430 6.826 1.00 79.56 84 HIS A N 1
ATOM 6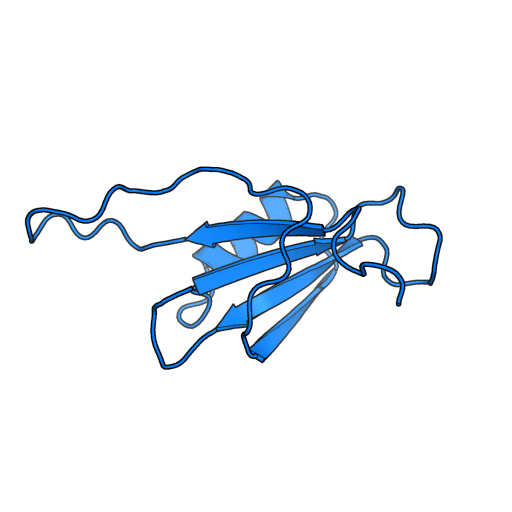97 C CA . HIS A 1 84 ? -3.359 1.638 7.678 1.00 79.56 84 HIS A CA 1
ATOM 698 C C . HIS A 1 84 ? -3.492 3.122 8.038 1.00 79.56 84 HIS A C 1
ATOM 700 O O . HIS A 1 84 ? -2.507 3.860 8.092 1.00 79.56 84 HIS A O 1
ATOM 706 N N . THR A 1 85 ? -4.715 3.560 8.327 1.00 71.56 85 THR A N 1
ATOM 707 C CA . THR A 1 85 ? -5.002 4.877 8.911 1.00 71.56 85 THR A CA 1
ATOM 708 C C . THR A 1 85 ? -6.124 4.710 9.913 1.00 71.56 85 THR A C 1
ATOM 710 O O . THR A 1 85 ? -7.168 4.139 9.599 1.00 71.56 85 THR A O 1
ATOM 713 N N . ASP A 1 86 ? -5.918 5.267 11.104 1.00 63.59 86 ASP A N 1
ATOM 714 C CA . ASP A 1 86 ? -6.897 5.241 12.193 1.00 63.59 86 ASP A CA 1
ATOM 715 C C . ASP A 1 86 ? -8.171 6.031 11.850 1.00 63.59 86 ASP A C 1
ATOM 717 O O . ASP A 1 86 ? -9.207 5.873 12.491 1.00 63.59 86 ASP A O 1
ATOM 721 N N . SER A 1 87 ? -8.113 6.892 10.829 1.00 56.88 87 SER A N 1
ATOM 722 C CA . SER A 1 87 ? -9.226 7.760 10.439 1.00 56.88 87 SER A CA 1
ATOM 723 C C . SER A 1 87 ? -10.144 7.136 9.384 1.00 56.88 87 SER A C 1
ATOM 725 O O . SER A 1 87 ? -11.227 7.673 9.149 1.00 56.88 87 SER A O 1
ATOM 727 N N . GLY A 1 88 ? -9.727 6.068 8.685 1.00 50.47 88 GLY A N 1
ATOM 728 C CA . GLY A 1 88 ? -10.472 5.463 7.559 1.00 50.47 88 GLY A CA 1
ATOM 729 C C . GLY A 1 88 ? -10.753 6.409 6.371 1.00 50.47 88 GLY A C 1
ATOM 73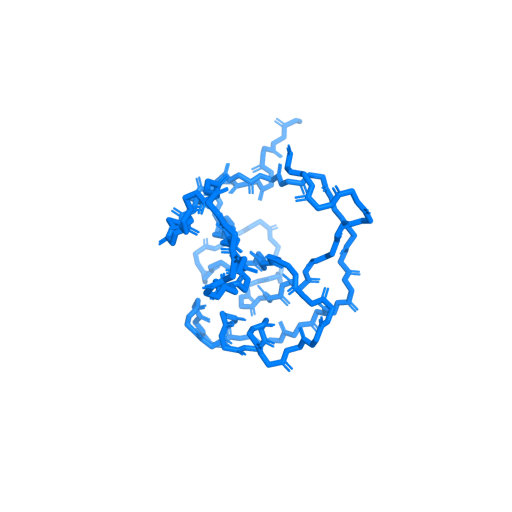0 O O . GLY A 1 88 ? -11.328 6.008 5.350 1.00 50.47 88 GLY A O 1
ATOM 731 N N . LYS A 1 89 ? -10.339 7.671 6.491 1.00 45.81 89 LYS A N 1
ATOM 732 C CA . LYS A 1 89 ? -10.439 8.737 5.504 1.00 45.81 89 LYS A CA 1
ATOM 733 C C . LYS A 1 89 ? -9.060 8.966 4.902 1.00 45.81 89 LYS A C 1
ATOM 735 O O . LYS A 1 89 ? -8.069 9.008 5.630 1.00 45.81 89 LYS A O 1
ATOM 740 N N . LEU A 1 90 ? -9.062 9.031 3.576 1.00 48.28 90 LEU A N 1
ATOM 741 C CA . LEU A 1 90 ? -7.972 9.563 2.769 1.00 48.28 90 LEU A CA 1
ATOM 742 C C . LEU A 1 90 ? -8.032 11.090 2.845 1.00 48.28 90 LEU A C 1
ATOM 744 O O . LEU A 1 90 ? -9.180 11.601 2.898 1.00 48.28 90 LEU A O 1
#

Foldseek 3Di:
DDQPQQQKWKAFDDDPDVPDPDDPRPRDTDRRDDDPWDQPDKDFAPDPVRLVVVLVVDPQFGMKIAGDQPDDPDDCHRIITGTHDPVSDD

pLDDT: mean 70.14, std 17.19, range [33.44, 93.19]

InterPro domains:
  IPR000177 Apple domain [PR00005] (48-67)
  IPR000177 Apple domain [PR00005] (77-90)
  IPR000177 Apple domain [SM00223] (25-90)
  IPR000177 Apple domain [cd01100] (22-85)
  IPR003609 PAN/Apple domain [PF14295] (33-83)
  IPR003609 PAN/Apple domain [PS50948] (25-90)

Sequence (90 aa):
MQNDSEFAVTFKILECFPAVFSSECVRELQVDVDFPGSDILQILSPDVHHCQRACTQHHSCLFFTFIRPEWNWDKRQFYCYLKHTDSGKL